Protein AF-A0AB34GT35-F1 (afdb_monomer_lite)

pLDDT: mean 86.52, std 13.86, range [47.06, 97.88]

Organism: Eschrichtius robustus (NCBI:txid9764)

Structure (mmCIF, N/CA/C/O backbone):
data_AF-A0AB34GT35-F1
#
_entry.id   AF-A0AB34GT35-F1
#
loop_
_atom_site.group_PDB
_atom_site.id
_atom_site.type_symbol
_atom_site.label_atom_id
_atom_site.label_alt_id
_atom_site.label_comp_id
_atom_site.label_asym_id
_atom_site.label_entity_id
_atom_site.label_seq_id
_atom_site.pdbx_PDB_ins_code
_atom_site.Cartn_x
_atom_site.Cartn_y
_atom_site.Cartn_z
_atom_site.occupancy
_atom_site.B_iso_or_equiv
_atom_site.auth_seq_id
_atom_site.auth_comp_id
_atom_site.auth_asym_id
_atom_site.auth_atom_id
_atom_site.pdbx_PDB_model_num
ATOM 1 N N . MET A 1 1 ? 26.441 12.216 -36.052 1.00 57.53 1 MET A N 1
ATOM 2 C CA . MET A 1 1 ? 25.102 11.592 -36.091 1.00 57.53 1 MET A CA 1
ATOM 3 C C . MET A 1 1 ? 25.065 10.198 -35.457 1.00 57.53 1 MET A C 1
ATOM 5 O O . MET A 1 1 ? 23.995 9.809 -35.030 1.00 57.53 1 MET A O 1
ATOM 9 N N . GLU A 1 2 ? 26.177 9.462 -35.293 1.00 54.88 2 GLU A N 1
ATOM 10 C CA . GLU A 1 2 ? 26.144 8.150 -34.598 1.00 54.88 2 GLU A CA 1
ATOM 11 C C . GLU A 1 2 ? 26.078 8.230 -33.058 1.00 54.88 2 GLU A C 1
ATOM 13 O O . GLU A 1 2 ? 25.449 7.392 -32.420 1.00 54.88 2 GLU A O 1
ATOM 18 N N . GLY A 1 3 ? 26.660 9.263 -32.437 1.00 59.94 3 GLY A N 1
ATOM 19 C CA . GLY A 1 3 ? 26.621 9.433 -30.973 1.00 59.94 3 GLY A CA 1
ATOM 20 C C . GLY A 1 3 ? 25.229 9.738 -30.399 1.00 59.94 3 GLY A C 1
ATOM 21 O O . GLY A 1 3 ? 24.963 9.431 -29.240 1.00 59.94 3 GLY A O 1
ATOM 22 N N . GLU A 1 4 ? 24.332 10.304 -31.210 1.00 61.91 4 GLU A N 1
ATOM 23 C CA . GLU A 1 4 ? 22.943 10.604 -30.831 1.00 61.91 4 GLU A CA 1
ATOM 24 C C . GLU A 1 4 ? 22.087 9.329 -30.795 1.00 61.91 4 GLU A C 1
ATOM 26 O O . GLU A 1 4 ? 21.358 9.102 -29.831 1.00 61.91 4 GLU A O 1
ATOM 31 N N . VAL A 1 5 ? 22.273 8.439 -31.778 1.00 62.72 5 VAL A N 1
ATOM 32 C CA . VAL A 1 5 ? 21.595 7.134 -31.867 1.00 62.72 5 VAL A CA 1
ATOM 33 C C . VAL A 1 5 ? 22.000 6.222 -30.702 1.00 62.72 5 VAL A C 1
ATOM 35 O O . VAL A 1 5 ? 21.147 5.619 -30.053 1.00 62.72 5 VAL A O 1
ATOM 38 N N . LEU A 1 6 ? 23.290 6.196 -30.345 1.00 65.88 6 LEU A N 1
ATOM 39 C CA . LEU A 1 6 ? 23.780 5.450 -29.175 1.00 65.88 6 LEU A CA 1
ATOM 40 C C . LEU A 1 6 ? 23.224 6.003 -27.846 1.00 65.88 6 LEU A C 1
ATOM 42 O O . LEU A 1 6 ? 22.969 5.243 -26.905 1.00 65.88 6 LEU A O 1
ATOM 46 N N . GLY A 1 7 ? 23.014 7.321 -27.759 1.00 78.75 7 GLY A N 1
ATOM 47 C CA . GLY A 1 7 ? 22.391 7.974 -26.605 1.00 78.75 7 GLY A CA 1
ATOM 48 C C . GLY A 1 7 ? 20.906 7.633 -26.461 1.00 78.75 7 G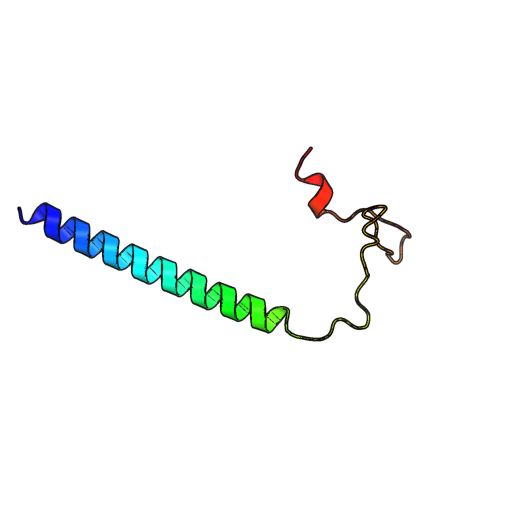LY A C 1
ATOM 49 O O . GLY A 1 7 ? 20.440 7.336 -25.355 1.00 78.75 7 GLY A O 1
ATOM 50 N N . GLU A 1 8 ? 20.175 7.611 -27.575 1.00 84.56 8 GLU A N 1
ATOM 51 C CA . GLU A 1 8 ? 18.762 7.234 -27.619 1.00 84.56 8 GLU A CA 1
ATOM 52 C C . GLU A 1 8 ? 18.556 5.765 -27.225 1.00 84.56 8 GLU A C 1
ATOM 54 O O . GLU A 1 8 ? 17.724 5.456 -26.367 1.00 84.56 8 GLU A O 1
ATOM 59 N N . GLU A 1 9 ? 19.370 4.846 -27.747 1.00 86.75 9 GLU A N 1
ATOM 60 C CA . GLU A 1 9 ? 19.302 3.428 -27.381 1.00 86.75 9 GLU A CA 1
ATOM 61 C C . GLU A 1 9 ? 19.578 3.192 -25.888 1.00 86.75 9 GLU A C 1
ATOM 63 O O . GLU A 1 9 ? 18.872 2.416 -25.223 1.00 86.75 9 GLU A O 1
ATOM 68 N N . ALA A 1 10 ? 20.564 3.898 -25.325 1.00 90.19 10 ALA A N 1
ATOM 69 C CA . ALA A 1 10 ? 20.873 3.847 -23.900 1.00 90.19 10 ALA A CA 1
ATOM 70 C C . ALA A 1 10 ? 19.719 4.394 -23.040 1.00 90.19 10 ALA A C 1
ATOM 72 O O . ALA A 1 10 ? 19.384 3.808 -22.002 1.00 90.19 10 ALA A O 1
ATOM 73 N N . LEU A 1 11 ? 19.074 5.481 -23.476 1.00 93.00 11 LEU A N 1
ATOM 74 C CA . LEU A 1 11 ? 17.896 6.043 -22.815 1.00 93.00 11 LEU A CA 1
ATOM 75 C C . LEU A 1 11 ? 16.717 5.062 -22.857 1.00 93.00 11 LEU A C 1
ATOM 77 O O . LEU A 1 11 ? 16.134 4.749 -21.815 1.00 93.00 11 LEU A O 1
ATOM 81 N N . LEU A 1 12 ? 16.413 4.498 -24.027 1.00 94.94 12 LEU A N 1
ATOM 82 C CA . LEU A 1 12 ? 15.347 3.510 -24.202 1.00 94.94 12 LEU A CA 1
ATOM 83 C C . LEU A 1 12 ? 15.589 2.244 -23.374 1.00 94.94 12 LEU A C 1
ATOM 85 O O . LEU A 1 12 ? 14.639 1.619 -22.889 1.00 94.94 12 LEU A O 1
ATOM 89 N N . ARG A 1 13 ? 16.849 1.840 -23.179 1.00 93.62 13 ARG A N 1
ATOM 90 C CA . ARG A 1 13 ? 17.201 0.741 -22.271 1.00 93.62 13 ARG A CA 1
ATOM 91 C C . ARG A 1 13 ? 16.900 1.101 -20.814 1.00 93.62 13 ARG A C 1
ATOM 93 O O . ARG A 1 13 ? 16.196 0.346 -20.144 1.00 93.62 13 ARG A O 1
ATOM 100 N N . LYS A 1 14 ? 17.335 2.276 -20.343 1.00 94.81 14 LYS A N 1
ATOM 101 C CA . LYS A 1 14 ? 17.056 2.745 -18.972 1.00 94.81 14 LYS A CA 1
ATOM 102 C C . LYS A 1 14 ? 15.559 2.881 -18.692 1.00 94.81 14 LYS A C 1
ATOM 104 O O . LYS A 1 14 ? 15.109 2.482 -17.617 1.00 94.81 14 LYS A O 1
ATOM 109 N N . LEU A 1 15 ? 14.783 3.391 -19.649 1.00 96.12 15 LEU A N 1
ATOM 110 C CA . LEU A 1 15 ? 13.327 3.510 -19.527 1.00 96.12 15 LEU A CA 1
ATOM 111 C C . LEU A 1 15 ? 12.651 2.139 -19.444 1.00 96.12 15 LEU A C 1
ATOM 113 O O . LEU A 1 15 ? 11.801 1.924 -18.578 1.00 96.12 15 LEU A O 1
ATOM 117 N N . ARG A 1 16 ? 13.066 1.181 -20.284 1.00 95.69 16 ARG A N 1
ATOM 118 C CA . ARG A 1 16 ? 12.566 -0.202 -20.218 1.00 95.69 16 ARG A CA 1
ATOM 119 C C . ARG A 1 16 ? 12.870 -0.849 -18.872 1.00 95.69 16 ARG A C 1
ATOM 121 O O . ARG A 1 16 ? 11.979 -1.469 -18.289 1.00 95.69 16 ARG A O 1
ATOM 128 N N . ASP A 1 17 ? 14.082 -0.673 -18.358 1.00 96.19 17 ASP A N 1
ATOM 129 C CA . ASP A 1 17 ? 14.475 -1.226 -17.063 1.00 96.19 17 ASP A CA 1
ATOM 130 C C . ASP A 1 17 ? 13.729 -0.549 -15.906 1.00 96.19 17 ASP A C 1
ATOM 132 O O . ASP A 1 1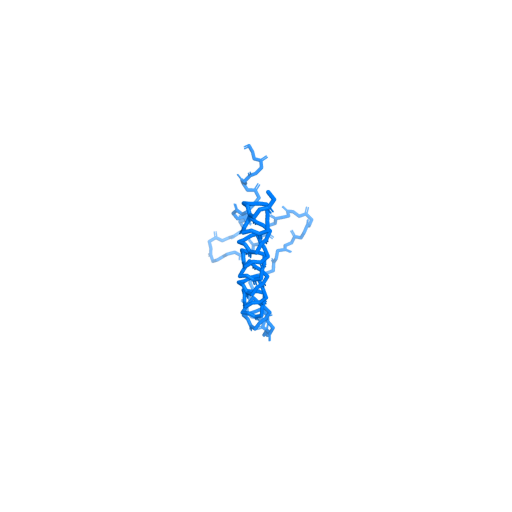7 ? 13.266 -1.232 -14.992 1.00 96.19 17 ASP A O 1
ATOM 136 N N . SER A 1 18 ? 13.540 0.773 -15.968 1.00 96.31 18 SER A N 1
ATOM 137 C CA . SER A 1 18 ? 12.736 1.523 -14.996 1.00 96.31 18 SER A CA 1
ATOM 138 C C . SER A 1 18 ? 11.294 1.018 -14.956 1.00 96.31 18 SER A C 1
ATOM 140 O O . SER A 1 18 ? 10.801 0.634 -13.893 1.00 96.31 18 SER A O 1
ATOM 142 N N . ARG A 1 19 ? 10.654 0.895 -16.127 1.00 96.88 19 ARG A N 1
ATOM 143 C CA . ARG A 1 19 ? 9.294 0.359 -16.255 1.00 96.88 19 ARG A CA 1
ATOM 144 C C . ARG A 1 19 ? 9.185 -1.045 -15.669 1.00 96.88 19 ARG A C 1
ATOM 146 O O . ARG A 1 19 ? 8.271 -1.307 -14.896 1.00 96.88 19 ARG A O 1
ATOM 153 N N . ARG A 1 20 ? 10.126 -1.940 -15.992 1.00 97.25 20 ARG A N 1
ATOM 154 C CA . ARG A 1 20 ? 10.133 -3.318 -15.472 1.00 97.25 20 ARG A CA 1
ATOM 155 C C . ARG A 1 20 ? 10.257 -3.356 -13.950 1.00 97.25 20 ARG A C 1
ATOM 157 O O . ARG A 1 20 ? 9.546 -4.126 -13.310 1.00 97.25 20 ARG A O 1
ATOM 164 N N . ARG A 1 21 ? 11.135 -2.533 -13.362 1.00 97.88 21 ARG A N 1
ATOM 165 C CA . ARG A 1 21 ? 11.274 -2.438 -11.899 1.00 97.88 21 ARG A CA 1
ATOM 166 C C . ARG A 1 21 ? 9.993 -1.929 -11.250 1.00 97.88 21 ARG A C 1
ATOM 168 O O . ARG A 1 21 ? 9.545 -2.524 -10.275 1.00 97.88 21 ARG A O 1
ATOM 175 N N . PHE A 1 22 ? 9.390 -0.882 -11.812 1.00 97.31 22 PHE A N 1
ATOM 176 C CA . PHE A 1 22 ? 8.133 -0.333 -11.312 1.00 97.31 22 PHE A CA 1
ATOM 177 C C . PHE A 1 22 ? 7.003 -1.364 -11.372 1.00 97.31 22 PHE A C 1
ATOM 179 O O . PHE A 1 22 ? 6.361 -1.620 -10.360 1.00 97.31 22 PHE A O 1
ATOM 186 N N . GLN A 1 23 ? 6.820 -2.026 -12.518 1.00 97.44 23 GLN A N 1
ATOM 187 C CA . GLN A 1 23 ? 5.797 -3.060 -12.694 1.00 97.44 23 GLN A CA 1
ATOM 188 C C . GLN A 1 23 ? 5.952 -4.192 -11.676 1.00 97.44 23 GLN A C 1
ATOM 190 O O . GLN A 1 23 ? 4.996 -4.513 -10.979 1.00 97.44 23 GLN A O 1
ATOM 195 N N . ARG A 1 24 ? 7.167 -4.738 -11.523 1.00 97.69 24 ARG A N 1
ATOM 196 C CA . ARG A 1 24 ? 7.440 -5.781 -10.522 1.00 97.69 24 ARG A CA 1
ATOM 197 C C . ARG A 1 24 ? 7.137 -5.303 -9.107 1.00 97.69 24 ARG A C 1
ATOM 199 O O . ARG A 1 24 ? 6.531 -6.035 -8.333 1.00 97.69 24 ARG A O 1
ATOM 206 N N . ARG A 1 25 ? 7.541 -4.076 -8.767 1.00 97.81 25 ARG A N 1
ATOM 207 C CA . ARG A 1 25 ? 7.317 -3.525 -7.430 1.00 97.81 25 ARG A CA 1
ATOM 208 C C . ARG A 1 25 ? 5.834 -3.325 -7.137 1.00 97.81 25 ARG A C 1
ATOM 210 O O . ARG A 1 25 ? 5.400 -3.648 -6.038 1.00 97.81 25 ARG A O 1
ATOM 217 N N . MET A 1 26 ? 5.070 -2.831 -8.108 1.00 97.62 26 MET A N 1
ATOM 218 C CA . MET A 1 26 ? 3.623 -2.665 -7.976 1.00 97.62 26 MET A CA 1
ATOM 219 C C . MET A 1 26 ? 2.913 -4.005 -7.833 1.00 97.62 26 MET A C 1
ATOM 221 O O . MET A 1 26 ? 2.029 -4.130 -6.998 1.00 97.62 26 MET A O 1
ATOM 225 N N . GLN A 1 27 ? 3.335 -5.015 -8.591 1.00 97.69 27 GLN A N 1
ATOM 226 C CA . GLN A 1 27 ? 2.751 -6.351 -8.513 1.00 97.69 27 GLN A CA 1
ATOM 227 C C . GLN A 1 27 ? 2.964 -6.972 -7.125 1.00 97.69 27 GLN A C 1
ATOM 229 O O . GLN A 1 27 ? 2.004 -7.402 -6.498 1.00 97.69 27 GLN A O 1
ATOM 234 N N . GLN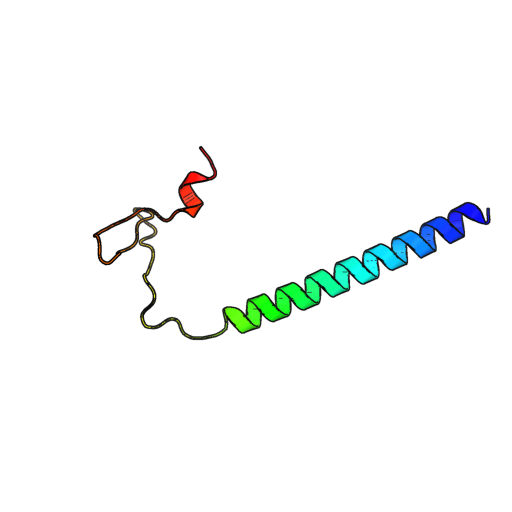 A 1 28 ? 4.180 -6.865 -6.581 1.00 97.56 28 GLN A N 1
ATOM 235 C CA . GLN A 1 28 ? 4.477 -7.264 -5.199 1.00 97.56 28 GLN A CA 1
ATOM 236 C C . GLN A 1 28 ? 3.667 -6.477 -4.162 1.00 97.56 28 GLN A C 1
ATOM 238 O O . GLN A 1 28 ? 3.292 -7.021 -3.128 1.00 97.56 28 GLN A O 1
ATOM 243 N N . LEU A 1 29 ? 3.434 -5.181 -4.399 1.00 97.69 29 LEU A N 1
ATOM 244 C CA . LEU A 1 29 ? 2.647 -4.345 -3.496 1.00 97.69 29 LEU A CA 1
ATOM 245 C C . LEU A 1 29 ? 1.187 -4.805 -3.475 1.00 97.69 29 LEU A C 1
ATOM 247 O O . LEU A 1 29 ? 0.618 -4.973 -2.405 1.00 97.69 29 LEU A O 1
ATOM 251 N N . ILE A 1 30 ? 0.613 -5.051 -4.652 1.00 97.19 30 ILE A N 1
ATOM 252 C CA . ILE A 1 30 ? -0.750 -5.560 -4.790 1.00 97.19 30 ILE A CA 1
ATOM 253 C C . ILE A 1 30 ? -0.863 -6.914 -4.096 1.00 97.19 30 ILE A C 1
ATOM 255 O O . ILE A 1 30 ? -1.712 -7.062 -3.232 1.00 97.19 30 ILE A O 1
ATOM 259 N N . GLU A 1 31 ? 0.022 -7.865 -4.394 1.00 96.69 31 GLU A N 1
AT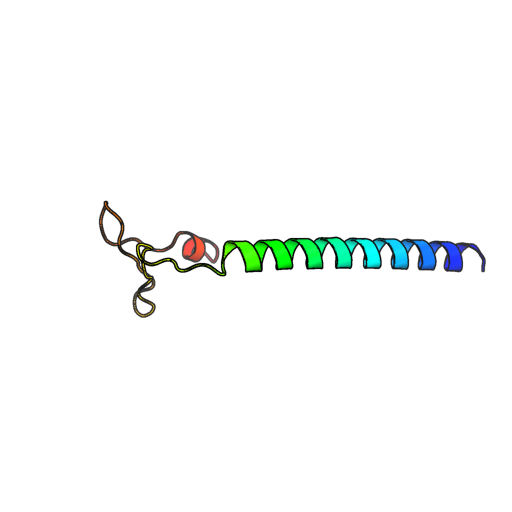OM 260 C CA . GLU A 1 31 ? 0.022 -9.181 -3.740 1.00 96.69 31 GLU A CA 1
ATOM 261 C C . GLU A 1 31 ? 0.128 -9.071 -2.213 1.00 96.69 31 GLU A C 1
ATOM 263 O O . GLU A 1 31 ? -0.597 -9.753 -1.497 1.00 96.69 31 GLU A O 1
ATOM 268 N N . LYS A 1 32 ? 0.971 -8.164 -1.705 1.00 96.12 32 LYS A N 1
ATOM 269 C CA . LYS A 1 32 ? 1.144 -7.944 -0.264 1.00 96.12 32 LYS A CA 1
ATOM 270 C C . LYS A 1 32 ? -0.120 -7.412 0.423 1.00 96.12 32 LYS A C 1
ATOM 272 O O . LYS A 1 32 ? -0.361 -7.751 1.578 1.00 96.12 32 LYS A O 1
ATOM 277 N N . TYR A 1 33 ? -0.865 -6.529 -0.239 1.00 96.50 33 TYR A N 1
ATOM 278 C CA . TYR A 1 33 ? -2.028 -5.856 0.352 1.00 96.50 33 TYR A CA 1
ATOM 279 C C . TYR A 1 33 ? -3.375 -6.454 -0.076 1.00 96.50 33 TYR A C 1
ATOM 281 O O . TYR A 1 33 ? -4.399 -6.074 0.481 1.00 96.50 33 TYR A O 1
ATOM 289 N N . ASN A 1 34 ? -3.400 -7.398 -1.020 1.00 95.38 34 ASN A N 1
ATOM 290 C CA . ASN A 1 34 ? -4.615 -8.065 -1.495 1.00 95.38 34 ASN A CA 1
ATOM 291 C C . ASN A 1 34 ? -4.989 -9.277 -0.626 1.00 95.38 34 ASN A C 1
ATOM 293 O O . ASN A 1 34 ? -5.225 -10.379 -1.120 1.00 95.38 34 ASN A O 1
ATOM 297 N N . GLN A 1 35 ? -5.003 -9.070 0.684 1.00 93.31 35 GLN A N 1
ATOM 298 C CA . GLN A 1 35 ? -5.441 -10.046 1.670 1.00 93.31 35 GLN A CA 1
ATOM 299 C C . GLN A 1 35 ? -6.265 -9.326 2.741 1.00 93.31 35 GLN A C 1
ATOM 301 O O . GLN A 1 35 ? -6.069 -8.125 2.949 1.00 93.31 35 GLN A O 1
ATOM 306 N N . PRO A 1 36 ? -7.193 -10.017 3.415 1.00 93.69 36 PRO A N 1
ATOM 307 C CA . PRO A 1 36 ? -7.917 -9.418 4.520 1.00 93.69 36 PRO A CA 1
ATOM 308 C C . PRO A 1 36 ? -6.966 -9.110 5.683 1.00 93.69 36 PRO A C 1
ATOM 310 O O . PRO A 1 36 ? -5.990 -9.819 5.934 1.00 93.69 36 PRO A O 1
ATOM 313 N N . PHE A 1 37 ? -7.278 -8.036 6.398 1.00 93.19 37 PHE A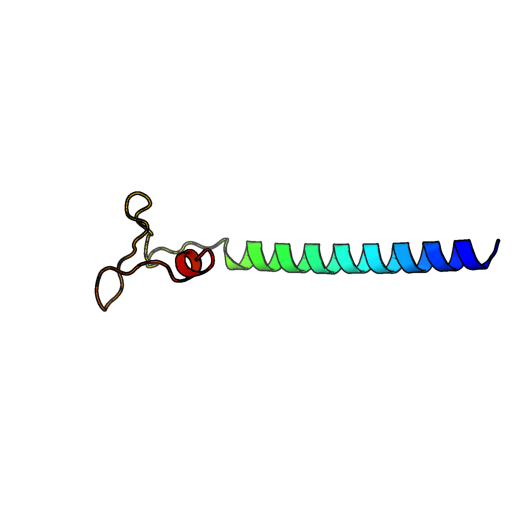 N 1
ATOM 314 C CA . PHE A 1 37 ? -6.556 -7.572 7.578 1.00 93.19 37 PHE A CA 1
ATOM 315 C C . PHE A 1 37 ? -7.527 -7.521 8.769 1.00 93.19 37 PHE A C 1
ATOM 317 O O . PHE A 1 37 ? -7.749 -6.457 9.335 1.00 93.19 37 PHE A O 1
ATOM 324 N N . GLU A 1 38 ? -8.165 -8.655 9.085 1.00 90.44 38 GLU A N 1
ATOM 325 C CA . GLU A 1 38 ? -9.308 -8.729 10.020 1.00 90.44 38 GLU A CA 1
ATOM 326 C C . GLU A 1 38 ? -8.977 -8.196 11.422 1.00 90.44 38 GLU A C 1
ATOM 328 O O . GLU A 1 38 ? -9.757 -7.430 11.980 1.00 90.44 38 GLU A O 1
ATOM 333 N N . ASP A 1 39 ? -7.787 -8.515 11.937 1.00 90.62 39 ASP A N 1
ATOM 334 C CA . ASP A 1 39 ? -7.322 -8.087 13.264 1.00 90.62 39 ASP A CA 1
ATOM 335 C C . ASP A 1 39 ? -6.419 -6.841 13.225 1.00 90.62 39 ASP A C 1
ATOM 337 O O . ASP A 1 39 ? -5.751 -6.506 14.208 1.00 90.62 39 ASP A O 1
ATOM 341 N N . ALA A 1 40 ? -6.318 -6.166 12.077 1.00 90.38 40 ALA A N 1
ATOM 342 C CA . ALA A 1 40 ? -5.461 -4.994 11.970 1.00 90.38 40 ALA A CA 1
ATOM 343 C C . ALA A 1 40 ? -6.107 -3.761 12.620 1.00 90.38 40 ALA A C 1
ATOM 345 O O . ALA A 1 40 ? -7.321 -3.562 12.530 1.00 90.38 40 ALA A O 1
ATOM 346 N N . PRO A 1 41 ? -5.299 -2.877 13.231 1.00 90.69 41 PRO A N 1
ATOM 347 C CA . PRO A 1 41 ? -5.813 -1.642 13.793 1.00 90.69 41 PRO A CA 1
ATOM 348 C C . PRO A 1 41 ? -6.398 -0.739 12.701 1.00 90.69 41 PRO A C 1
ATOM 350 O O . PRO A 1 41 ? -5.785 -0.517 11.653 1.00 90.69 41 PRO A O 1
ATOM 353 N N . VAL A 1 42 ? -7.564 -0.162 12.986 1.00 91.00 42 VAL A N 1
ATOM 354 C CA . VAL A 1 42 ? -8.231 0.811 12.116 1.00 91.00 42 VAL A CA 1
ATOM 355 C C . VAL A 1 42 ? -7.890 2.222 12.576 1.00 91.00 42 VAL A C 1
ATOM 357 O O . VAL A 1 42 ? -7.999 2.554 13.757 1.00 91.00 42 VAL A O 1
ATOM 360 N N . VAL A 1 43 ? -7.497 3.071 11.628 1.00 91.56 43 VAL A N 1
ATOM 361 C CA . VAL A 1 43 ? -7.274 4.495 11.884 1.00 91.56 43 VAL A CA 1
ATOM 362 C C . VAL A 1 43 ? -8.618 5.223 11.866 1.00 91.56 43 VAL A C 1
ATOM 364 O O . VAL A 1 43 ? -9.329 5.222 10.861 1.00 91.56 43 VAL A O 1
ATOM 367 N N . GLN A 1 44 ? -8.956 5.881 12.971 1.00 92.00 44 GLN A N 1
ATOM 368 C CA . GLN A 1 44 ? -10.059 6.830 13.049 1.00 92.00 44 GLN A CA 1
ATOM 369 C C . GLN A 1 44 ? -9.681 8.094 12.277 1.00 92.00 44 GLN A C 1
ATOM 371 O O . GLN A 1 44 ? -8.809 8.852 12.692 1.00 92.00 44 GLN A O 1
ATOM 376 N N . MET A 1 45 ? -10.336 8.335 11.141 1.00 89.81 45 MET A N 1
ATOM 377 C CA . MET A 1 45 ? -9.964 9.434 10.240 1.00 89.81 45 MET A CA 1
ATOM 378 C C . MET A 1 45 ? -10.307 10.831 10.784 1.00 89.81 45 MET A C 1
ATOM 380 O O . MET A 1 45 ? -9.687 11.802 10.365 1.00 89.81 45 MET A O 1
ATOM 384 N N . SER A 1 46 ? -11.263 10.947 11.713 1.00 90.88 46 SER A N 1
ATOM 385 C CA . SER A 1 46 ? -11.652 12.221 12.342 1.00 90.88 46 SER A CA 1
ATOM 386 C C . SER A 1 46 ? -10.572 12.778 13.269 1.00 90.88 46 SER A C 1
ATOM 388 O O . SER A 1 46 ? -10.363 13.986 13.324 1.00 90.88 46 SER A O 1
ATOM 390 N N . THR A 1 47 ? -9.894 11.893 13.994 1.00 88.56 47 THR A N 1
ATOM 391 C CA . THR A 1 47 ? -8.844 12.225 14.966 1.00 88.56 47 THR A CA 1
ATOM 392 C C . THR A 1 47 ? -7.450 11.887 14.454 1.00 88.56 47 THR A C 1
ATOM 394 O O . THR A 1 47 ? -6.463 12.293 15.062 1.00 88.56 47 THR A O 1
ATOM 397 N N . LEU A 1 48 ? -7.372 11.149 13.341 1.00 90.62 48 LEU A N 1
ATOM 398 C CA . LEU A 1 48 ? -6.158 10.551 12.803 1.00 90.62 48 LEU A CA 1
ATOM 399 C C . LEU A 1 48 ? -5.397 9.753 13.872 1.00 90.62 48 LEU A C 1
ATOM 401 O O . LEU A 1 48 ? -4.187 9.890 14.032 1.00 90.62 48 LEU A O 1
ATOM 405 N N . THR A 1 49 ? -6.120 8.919 14.618 1.00 91.62 49 THR A N 1
ATOM 406 C CA . THR A 1 49 ? -5.565 8.056 15.669 1.00 91.62 49 THR A CA 1
ATOM 407 C C . THR A 1 49 ? -5.969 6.602 15.472 1.00 91.62 49 THR A C 1
ATOM 409 O O . THR A 1 49 ? -6.941 6.307 14.786 1.00 91.62 49 THR A O 1
ATOM 412 N N . TYR A 1 50 ? -5.226 5.676 16.065 1.00 92.81 50 TYR A N 1
ATOM 413 C CA . TYR A 1 50 ? -5.548 4.251 16.073 1.00 92.81 50 TYR A CA 1
ATOM 414 C C . TYR A 1 50 ? -5.266 3.656 17.450 1.00 92.81 50 TYR A C 1
ATOM 416 O O . TYR A 1 50 ? -4.478 4.203 18.225 1.00 92.81 50 TYR A O 1
ATOM 424 N N . GLU A 1 51 ? -5.914 2.537 17.751 1.00 92.00 51 GLU A N 1
ATOM 425 C CA . GLU A 1 51 ? -5.714 1.838 19.015 1.00 92.00 51 GLU A CA 1
ATOM 426 C C . GLU A 1 51 ? -4.473 0.947 18.962 1.00 92.00 51 GLU A C 1
ATOM 428 O O . GLU A 1 51 ? -4.252 0.196 18.008 1.00 92.00 51 GLU A O 1
ATOM 433 N N . THR A 1 52 ? -3.668 1.030 20.018 1.00 90.31 52 THR A N 1
ATOM 434 C CA . THR A 1 52 ? -2.516 0.161 20.268 1.00 90.31 52 THR A CA 1
ATOM 435 C C . THR A 1 52 ? -2.684 -0.526 21.621 1.00 90.31 52 THR A C 1
ATOM 437 O O . THR A 1 52 ? -3.445 -0.042 22.460 1.00 90.31 52 THR A O 1
ATOM 440 N N . PRO A 1 53 ? -1.938 -1.605 21.913 1.00 89.62 53 PRO A N 1
ATOM 441 C CA . PRO A 1 53 ? -1.925 -2.200 23.250 1.00 89.62 53 PRO A CA 1
ATOM 442 C C . PRO A 1 53 ? -1.529 -1.221 24.373 1.00 89.62 53 PRO A C 1
ATOM 444 O O . PRO A 1 53 ? -1.817 -1.482 25.536 1.00 89.62 53 PRO A O 1
ATOM 447 N N . GLN A 1 54 ? -0.866 -0.106 24.043 1.00 89.31 54 GLN A N 1
ATOM 448 C CA . GLN A 1 54 ? -0.476 0.952 24.980 1.00 89.31 54 GLN A CA 1
ATOM 449 C C . GLN A 1 54 ? -1.504 2.101 25.068 1.00 89.31 54 GLN A C 1
ATOM 451 O O . GLN A 1 54 ? -1.291 3.040 25.833 1.00 89.31 54 GLN A O 1
ATOM 456 N N . GLY A 1 55 ? -2.604 2.033 24.307 1.00 89.75 55 GLY A N 1
ATOM 457 C CA . GLY A 1 55 ? -3.647 3.058 24.204 1.00 89.75 55 GLY A CA 1
ATOM 458 C C . GLY A 1 55 ? -3.729 3.713 22.822 1.00 89.75 55 GLY A C 1
ATOM 459 O O . GLY A 1 55 ? -3.109 3.263 21.854 1.00 89.75 55 GLY A O 1
ATOM 460 N N . THR A 1 56 ? -4.494 4.796 22.720 1.00 91.44 56 THR A N 1
ATOM 461 C CA . THR A 1 56 ? -4.684 5.534 21.469 1.00 91.44 56 THR A CA 1
ATOM 462 C C . THR A 1 56 ? -3.396 6.256 21.058 1.00 91.44 56 THR A C 1
ATOM 464 O O . THR A 1 56 ? -2.826 7.023 21.834 1.00 91.44 56 THR A O 1
ATOM 467 N N . SER A 1 57 ? -2.942 6.046 19.82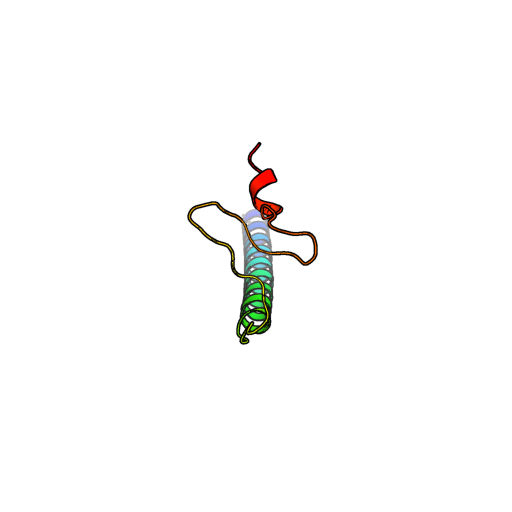2 1.00 90.25 57 SER A N 1
ATOM 468 C CA . SER A 1 57 ? -1.727 6.659 19.276 1.00 90.25 57 SER A CA 1
ATOM 469 C C . SER A 1 57 ? -1.986 7.327 17.926 1.00 90.25 57 SER A C 1
ATOM 471 O O . SER A 1 57 ? -2.949 7.007 17.228 1.00 90.25 57 SER A O 1
ATOM 473 N N . GLN A 1 58 ? -1.115 8.259 17.541 1.00 88.06 58 GLN A N 1
ATOM 474 C CA . GLN A 1 58 ? -1.109 8.834 16.197 1.00 88.06 58 GLN A CA 1
ATOM 475 C C . GLN A 1 58 ? -0.254 7.971 15.257 1.00 88.06 58 GLN A C 1
ATOM 477 O O . GLN A 1 58 ? 0.826 7.515 15.646 1.00 88.06 58 GLN A O 1
ATOM 482 N N . PRO A 1 59 ? -0.691 7.729 14.010 1.00 84.75 59 PRO A N 1
ATOM 483 C CA . PRO A 1 59 ? 0.112 7.016 13.038 1.00 84.75 59 PRO A CA 1
ATOM 484 C C . PRO A 1 59 ? 1.450 7.724 12.767 1.00 84.75 59 PRO A C 1
ATOM 486 O O . PRO A 1 59 ? 1.474 8.932 12.521 1.00 84.75 59 PRO A O 1
ATOM 489 N N . PRO A 1 60 ? 2.572 6.987 12.717 1.00 78.81 60 PRO A N 1
ATOM 490 C CA . PRO A 1 60 ? 3.911 7.574 12.618 1.00 78.81 60 PRO A CA 1
ATOM 491 C C . PRO A 1 60 ? 4.155 8.333 11.304 1.00 78.81 60 PRO A C 1
ATOM 493 O O . PRO A 1 60 ? 5.033 9.189 11.238 1.00 78.81 60 PRO A O 1
ATOM 496 N N . PHE A 1 61 ? 3.372 8.054 10.259 1.00 74.19 61 PHE A N 1
ATOM 497 C CA . PHE A 1 61 ? 3.466 8.726 8.961 1.00 74.19 61 PHE A CA 1
ATOM 498 C C . PHE A 1 61 ? 2.888 10.149 8.945 1.00 74.19 61 PHE A C 1
ATOM 500 O O . PHE A 1 61 ? 3.146 10.886 7.998 1.00 74.19 61 PHE A O 1
ATOM 507 N N . LEU A 1 62 ? 2.152 10.566 9.981 1.00 63.12 62 LEU A N 1
ATOM 508 C CA . LEU A 1 62 ? 1.667 11.946 10.101 1.00 63.12 62 LEU A CA 1
ATOM 509 C C . LEU A 1 62 ? 2.733 12.914 10.628 1.00 63.12 62 LEU A C 1
ATOM 511 O O . LEU A 1 62 ? 2.611 14.116 10.428 1.00 63.12 62 LEU A O 1
ATOM 515 N N . ASN A 1 63 ? 3.817 12.399 11.212 1.00 58.06 63 ASN A N 1
ATOM 516 C CA . ASN A 1 63 ? 4.916 13.211 11.743 1.00 58.06 63 ASN A CA 1
ATOM 517 C C . ASN A 1 63 ? 5.950 13.617 10.674 1.00 58.06 63 ASN A C 1
ATOM 519 O O . ASN A 1 63 ? 6.977 14.197 11.006 1.00 58.06 63 ASN A O 1
ATOM 523 N N . VAL A 1 64 ? 5.719 13.281 9.398 1.00 55.16 64 VAL A N 1
ATOM 524 C CA . VAL A 1 64 ? 6.688 13.478 8.299 1.00 55.16 64 VAL A CA 1
ATOM 525 C C . VAL A 1 64 ? 6.483 14.816 7.563 1.00 55.16 64 VAL A C 1
ATOM 527 O O . VAL A 1 64 ? 7.292 15.184 6.719 1.00 55.16 64 VAL A O 1
ATOM 530 N N . TYR A 1 65 ? 5.437 15.575 7.905 1.00 47.06 65 TYR A N 1
ATOM 531 C CA . TYR A 1 65 ? 5.136 16.892 7.319 1.00 47.06 65 TYR A CA 1
ATOM 532 C C . TYR A 1 65 ? 5.249 18.055 8.325 1.00 47.06 65 TYR A C 1
ATOM 534 O O . TYR A 1 65 ? 4.582 19.074 8.152 1.00 47.06 65 TYR A O 1
ATOM 542 N N . GLY A 1 66 ? 6.058 17.886 9.377 1.00 48.94 66 GLY A N 1
ATOM 543 C CA . GLY A 1 66 ? 6.396 18.930 10.355 1.00 48.94 66 GLY A CA 1
ATOM 544 C C . GLY A 1 66 ? 7.703 19.639 10.036 1.00 48.94 66 GLY A C 1
ATOM 545 O O . GLY A 1 66 ? 8.628 18.956 9.541 1.00 48.94 66 GLY A O 1
#

Sequence (66 aa):
MEGEVLGEEALLRKLRDSRRRFQRRMQQLIEKYNQPFEDAPVVQMSTLTYETPQGTSQPPFLNVYG

Secondary structure (DSSP, 8-state):
-HHHHHHHHHHHHHHHHHHHHHHHHHHHHHHHHSS--TTSPPEETTTTEEEETTEEE--GGGGGG-

Radius of gyration: 21.67 Å; chains: 1; bounding box: 38×29×61 Å

InterPro domains:
  IPR018465 Centromere protein Scm3/HJURP [PF10384] (12-47)

Foldseek 3Di:
DVVVVVVVVVVVVVVVVVVVVVVVVVVVVCVVPVDDPPVDWDQDPVVCWTADPVGIDHDPVVVPVD